Protein AF-D1BW81-F1 (afdb_monomer)

InterPro domains:
  IPR046193 Protein of unknown function DUF6221 [PF19730] (3-111)

Radius of gyration: 17.84 Å; Cα contacts (8 Å, |Δi|>4): 88; chains: 1; bounding box: 39×31×52 Å

Structure (mmCIF, N/CA/C/O backbone):
data_AF-D1BW81-F1
#
_entry.id   AF-D1BW81-F1
#
loop_
_atom_site.group_PDB
_atom_site.id
_atom_site.type_symbol
_atom_site.label_atom_id
_atom_site.label_alt_id
_atom_site.label_comp_id
_atom_site.label_asym_id
_atom_site.label_entity_id
_atom_site.label_seq_id
_atom_site.pdbx_PDB_ins_code
_atom_site.Cartn_x
_atom_site.Cartn_y
_atom_site.Cartn_z
_atom_site.occupancy
_atom_site.B_iso_or_equiv
_atom_site.auth_seq_id
_atom_site.auth_comp_id
_atom_site.auth_asym_id
_atom_site.auth_atom_id
_atom_site.pdbx_PDB_model_num
ATOM 1 N N . MET A 1 1 ? -8.255 -13.294 2.960 1.00 85.81 1 MET A N 1
ATOM 2 C CA . MET A 1 1 ? -7.083 -12.459 2.625 1.00 85.81 1 MET A CA 1
ATOM 3 C C . MET A 1 1 ? -7.284 -11.109 3.286 1.00 85.81 1 MET A C 1
ATOM 5 O O . MET A 1 1 ? -8.409 -10.622 3.257 1.00 85.81 1 MET A O 1
ATOM 9 N N . THR A 1 2 ? -6.266 -10.547 3.932 1.00 95.00 2 THR A N 1
ATOM 10 C CA . THR A 1 2 ? -6.351 -9.199 4.521 1.00 95.00 2 THR A CA 1
ATOM 11 C C . THR A 1 2 ? -6.026 -8.125 3.475 1.00 95.00 2 THR A C 1
ATOM 13 O O . THR A 1 2 ? -5.421 -8.426 2.445 1.00 95.00 2 THR A O 1
ATOM 16 N N . VAL A 1 3 ? -6.387 -6.861 3.736 1.00 96.06 3 VAL A N 1
ATOM 17 C CA . VAL A 1 3 ? -5.990 -5.738 2.862 1.00 96.06 3 VAL A CA 1
ATOM 18 C C . VAL A 1 3 ? -4.462 -5.598 2.785 1.00 96.06 3 VAL A C 1
ATOM 20 O O . VAL A 1 3 ? -3.931 -5.251 1.736 1.00 96.06 3 VAL A O 1
ATOM 23 N N . THR A 1 4 ? -3.736 -5.935 3.859 1.00 96.81 4 THR A N 1
ATOM 24 C CA . THR A 1 4 ? -2.267 -5.933 3.873 1.00 96.81 4 THR A CA 1
ATOM 25 C C . THR A 1 4 ? -1.696 -7.026 2.970 1.00 96.81 4 THR A C 1
ATOM 27 O O . THR A 1 4 ? -0.829 -6.725 2.156 1.00 96.81 4 THR A O 1
ATOM 30 N N . ASP A 1 5 ? -2.231 -8.254 3.018 1.00 96.69 5 ASP A N 1
ATOM 31 C CA . ASP A 1 5 ? -1.796 -9.346 2.127 1.00 96.69 5 ASP A CA 1
ATOM 32 C C . ASP A 1 5 ? -2.036 -8.994 0.654 1.00 96.69 5 ASP A C 1
ATOM 34 O O . ASP A 1 5 ? -1.169 -9.190 -0.199 1.00 96.69 5 ASP A O 1
ATOM 38 N N . PHE A 1 6 ? -3.215 -8.435 0.360 1.00 97.31 6 PHE A N 1
ATOM 39 C CA . PHE A 1 6 ? -3.570 -7.979 -0.979 1.00 97.31 6 PHE A CA 1
ATOM 40 C C . PHE A 1 6 ? -2.591 -6.918 -1.488 1.00 97.31 6 PHE A C 1
ATOM 42 O O . PHE A 1 6 ? -2.091 -7.020 -2.609 1.00 97.31 6 PHE A O 1
ATOM 49 N N . MET A 1 7 ? -2.287 -5.917 -0.658 1.00 98.00 7 MET A N 1
ATOM 50 C CA . MET A 1 7 ? -1.366 -4.849 -1.028 1.00 98.00 7 MET A CA 1
ATOM 51 C C . MET A 1 7 ? 0.060 -5.355 -1.233 1.00 98.00 7 MET A C 1
ATOM 53 O O . MET A 1 7 ? 0.695 -4.944 -2.199 1.00 98.00 7 MET A O 1
ATOM 57 N N . LEU A 1 8 ? 0.554 -6.275 -0.399 1.00 98.06 8 LEU A N 1
ATOM 58 C CA . LEU A 1 8 ? 1.878 -6.877 -0.593 1.00 98.06 8 LEU A CA 1
ATOM 59 C C . LEU A 1 8 ? 1.973 -7.620 -1.932 1.00 98.06 8 LEU A C 1
ATOM 61 O O . LEU A 1 8 ? 2.964 -7.466 -2.645 1.00 98.06 8 LEU A O 1
ATOM 65 N N . ALA A 1 9 ? 0.928 -8.358 -2.318 1.00 96.94 9 ALA A N 1
ATOM 66 C CA . ALA A 1 9 ? 0.883 -9.028 -3.617 1.00 96.94 9 ALA A CA 1
ATOM 67 C C . ALA A 1 9 ? 0.916 -8.029 -4.789 1.00 96.94 9 ALA A C 1
ATOM 69 O O . ALA A 1 9 ? 1.676 -8.215 -5.740 1.00 96.94 9 ALA A O 1
ATOM 70 N N . ARG A 1 10 ? 0.143 -6.938 -4.710 1.00 96.69 10 ARG A N 1
ATOM 71 C CA . ARG A 1 10 ? 0.125 -5.888 -5.744 1.00 96.69 10 ARG A CA 1
ATOM 72 C C . ARG A 1 10 ? 1.444 -5.129 -5.846 1.00 96.69 10 ARG A C 1
ATOM 74 O O . ARG A 1 10 ? 1.913 -4.865 -6.948 1.00 96.69 10 ARG A O 1
ATOM 81 N N . ILE A 1 11 ? 2.077 -4.841 -4.712 1.00 96.06 11 ILE A N 1
ATOM 82 C CA . ILE A 1 11 ? 3.402 -4.215 -4.681 1.00 96.06 11 ILE A CA 1
ATOM 83 C C . ILE A 1 11 ? 4.440 -5.124 -5.354 1.00 96.06 11 ILE A C 1
ATOM 85 O O . ILE A 1 11 ? 5.241 -4.644 -6.152 1.00 96.06 11 ILE A O 1
ATOM 89 N N . ALA A 1 12 ? 4.403 -6.436 -5.103 1.00 96.06 12 ALA A N 1
ATOM 90 C CA . ALA A 1 12 ? 5.318 -7.381 -5.744 1.00 96.06 12 ALA A CA 1
ATOM 91 C C . ALA A 1 12 ? 5.132 -7.443 -7.276 1.00 96.06 12 ALA A C 1
ATOM 93 O O . ALA A 1 12 ? 6.109 -7.558 -8.023 1.00 96.06 12 ALA A O 1
ATOM 94 N N . GLU A 1 13 ? 3.894 -7.333 -7.764 1.00 90.75 13 GLU A N 1
A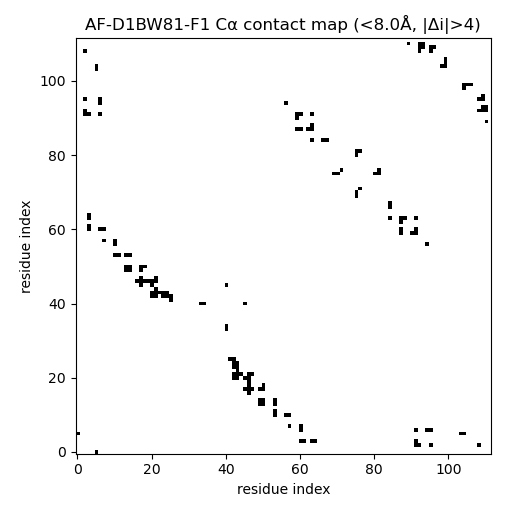TOM 95 C CA . GLU A 1 13 ? 3.603 -7.237 -9.200 1.00 90.75 13 GLU A CA 1
ATOM 96 C C . GLU A 1 13 ? 4.154 -5.945 -9.818 1.00 90.75 13 GLU A C 1
ATOM 98 O O . GLU A 1 13 ? 4.826 -6.002 -10.856 1.00 90.75 13 GLU A O 1
ATOM 103 N N . ASP A 1 14 ? 3.934 -4.803 -9.163 1.00 88.44 14 ASP A N 1
ATOM 104 C CA . ASP A 1 14 ? 4.445 -3.498 -9.595 1.00 88.44 14 ASP A CA 1
ATOM 105 C C . ASP A 1 14 ? 5.983 -3.476 -9.608 1.00 88.44 14 ASP A C 1
ATOM 107 O O . ASP A 1 14 ? 6.600 -2.985 -10.558 1.00 88.44 14 ASP A O 1
ATOM 111 N N . GLU A 1 15 ? 6.633 -4.096 -8.620 1.00 93.44 15 GLU A N 1
ATOM 112 C CA . GLU A 1 15 ? 8.084 -4.289 -8.610 1.00 93.44 15 GLU A CA 1
ATOM 113 C C . GLU A 1 15 ? 8.570 -5.137 -9.781 1.00 93.44 15 GLU A C 1
ATOM 115 O O . GLU A 1 15 ? 9.594 -4.824 -10.393 1.00 93.44 15 GLU A O 1
ATOM 120 N N . ALA A 1 16 ? 7.858 -6.213 -10.118 1.00 87.38 16 ALA A N 1
ATOM 121 C CA . ALA A 1 16 ? 8.212 -7.044 -11.259 1.00 87.38 16 ALA A CA 1
ATOM 122 C C . ALA A 1 16 ? 8.105 -6.247 -12.572 1.00 87.38 16 ALA A C 1
ATOM 124 O O . ALA A 1 16 ? 8.978 -6.371 -13.436 1.00 87.38 16 ALA A O 1
ATOM 125 N N . VAL A 1 17 ? 7.086 -5.388 -12.716 1.00 82.75 17 VAL A N 1
ATOM 126 C CA . VAL A 1 17 ? 6.967 -4.438 -13.839 1.00 82.75 17 VAL A CA 1
ATOM 127 C C . VAL A 1 17 ? 8.144 -3.458 -13.848 1.00 82.75 17 VAL A C 1
ATOM 129 O O . VAL A 1 17 ? 8.783 -3.278 -14.887 1.00 82.75 17 VAL A O 1
ATOM 132 N N . ALA A 1 18 ? 8.479 -2.873 -12.698 1.00 84.44 18 ALA A N 1
ATOM 133 C CA . ALA A 1 18 ? 9.570 -1.916 -12.554 1.00 84.44 18 ALA A CA 1
ATOM 134 C C . ALA A 1 18 ? 10.935 -2.519 -12.921 1.00 84.44 18 ALA A C 1
ATOM 136 O O . ALA A 1 18 ? 11.703 -1.922 -13.679 1.00 84.44 18 ALA A O 1
ATOM 137 N N . ARG A 1 19 ? 11.225 -3.735 -12.439 1.00 87.06 19 ARG A N 1
ATOM 138 C CA . ARG A 1 19 ? 12.457 -4.475 -12.755 1.00 87.06 19 ARG A CA 1
ATOM 139 C C . ARG A 1 19 ? 12.547 -4.798 -14.242 1.00 87.06 19 ARG A C 1
ATOM 141 O O . ARG A 1 19 ? 13.615 -4.632 -14.823 1.00 87.06 19 ARG A O 1
ATOM 148 N N . ARG A 1 20 ? 11.436 -5.192 -14.880 1.00 83.06 20 ARG A N 1
ATOM 149 C CA . ARG A 1 20 ? 11.394 -5.377 -16.341 1.00 83.06 20 ARG A CA 1
ATOM 150 C C . ARG A 1 20 ? 11.731 -4.082 -17.081 1.00 83.06 20 ARG A C 1
ATOM 152 O O . ARG A 1 20 ? 12.555 -4.130 -17.983 1.00 83.06 20 ARG A O 1
ATOM 159 N N . ALA A 1 21 ? 11.168 -2.946 -16.664 1.00 77.94 21 ALA A N 1
ATOM 160 C CA . ALA A 1 21 ? 11.429 -1.642 -17.284 1.00 77.94 21 ALA A CA 1
ATOM 161 C C . ALA A 1 21 ? 12.885 -1.160 -17.126 1.00 77.94 21 ALA A C 1
ATOM 163 O O . ALA A 1 21 ? 13.416 -0.494 -18.015 1.00 77.94 21 ALA A O 1
ATOM 164 N N . ILE A 1 22 ? 13.541 -1.499 -16.009 1.00 82.06 22 ILE A N 1
ATOM 165 C CA . ILE A 1 22 ? 14.976 -1.246 -15.799 1.00 82.06 22 ILE A CA 1
ATOM 166 C C . ILE A 1 22 ? 15.818 -2.137 -16.715 1.00 82.06 22 ILE A C 1
ATOM 168 O O . ILE A 1 22 ? 16.739 -1.651 -17.366 1.00 82.06 22 ILE A O 1
ATOM 172 N N . ASN A 1 23 ? 15.492 -3.430 -16.772 1.00 81.38 23 ASN A N 1
ATOM 173 C CA . ASN A 1 23 ? 16.265 -4.424 -17.515 1.00 81.38 23 ASN A CA 1
ATOM 174 C C . ASN A 1 23 ? 16.079 -4.318 -19.035 1.00 81.38 23 ASN A C 1
ATOM 176 O O . ASN A 1 23 ? 16.948 -4.752 -19.782 1.00 81.38 23 ASN A O 1
ATOM 180 N N . SER A 1 24 ? 14.980 -3.725 -19.507 1.00 72.12 24 SER A N 1
ATOM 181 C CA . SER A 1 24 ? 14.737 -3.443 -20.927 1.00 72.12 24 SER A CA 1
ATOM 182 C C . SER A 1 24 ? 15.475 -2.198 -21.443 1.00 72.12 24 SER A C 1
ATOM 184 O O . SER A 1 24 ? 15.095 -1.672 -22.485 1.00 72.12 24 SER A O 1
ATOM 186 N N . GLY A 1 25 ? 16.443 -1.666 -20.687 1.00 59.97 25 GLY A N 1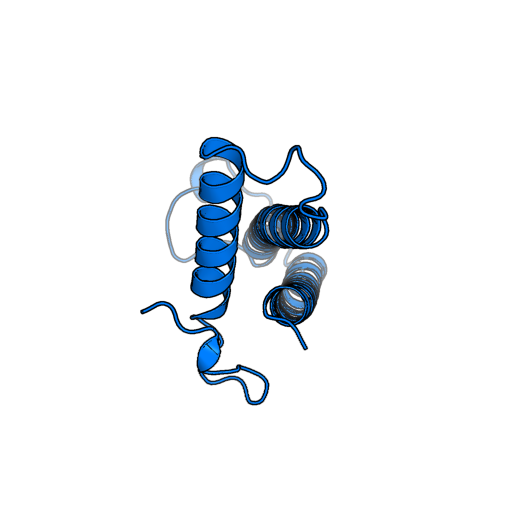
ATOM 187 C CA . GLY A 1 25 ? 17.071 -0.362 -20.893 1.00 59.97 25 GLY A CA 1
ATOM 188 C C . GLY A 1 25 ? 17.417 -0.037 -22.349 1.00 59.97 25 GLY A C 1
ATOM 189 O O . GLY A 1 25 ? 18.255 -0.688 -22.962 1.00 59.97 25 GLY A O 1
ATOM 190 N N . ALA A 1 26 ? 16.821 1.033 -22.874 1.00 48.69 26 ALA A N 1
ATOM 191 C CA . ALA A 1 26 ? 17.497 1.830 -23.885 1.00 48.69 26 ALA A CA 1
ATOM 192 C C . ALA A 1 26 ? 18.557 2.665 -23.148 1.00 48.69 26 ALA A C 1
ATOM 194 O O . ALA A 1 26 ? 18.208 3.514 -22.323 1.00 48.69 26 ALA A O 1
ATOM 195 N N . ASP A 1 27 ? 19.831 2.356 -23.397 1.00 49.84 27 ASP A N 1
ATOM 196 C CA . ASP A 1 27 ? 21.006 3.124 -22.975 1.00 49.84 27 ASP A CA 1
ATOM 197 C C . ASP A 1 27 ? 20.823 4.606 -23.285 1.00 49.84 27 ASP A C 1
ATOM 199 O O . ASP A 1 27 ? 20.826 4.954 -24.459 1.00 49.84 27 ASP A O 1
ATOM 203 N N . LEU A 1 28 ? 20.746 5.489 -22.285 1.00 51.06 28 LEU A N 1
ATOM 204 C CA . LEU A 1 28 ? 21.084 6.900 -22.484 1.00 51.06 28 LEU A CA 1
ATOM 205 C C . LEU A 1 28 ? 21.601 7.536 -21.187 1.00 51.06 28 LEU A C 1
ATOM 207 O O . LEU A 1 28 ? 20.967 7.490 -20.130 1.00 51.06 28 LEU A O 1
ATOM 211 N N . VAL A 1 29 ? 22.772 8.161 -21.315 1.00 47.84 29 VAL A N 1
ATOM 212 C CA . VAL A 1 29 ? 23.349 9.128 -20.377 1.00 47.84 29 VAL A CA 1
ATOM 213 C C . VAL A 1 29 ? 22.327 10.245 -20.155 1.00 47.84 29 VAL A C 1
ATOM 215 O O . VAL A 1 29 ? 21.869 10.845 -21.123 1.00 47.84 29 VAL A O 1
ATOM 218 N N . MET A 1 30 ? 21.961 10.523 -18.902 1.00 48.88 30 MET A N 1
ATOM 219 C CA . MET A 1 30 ? 20.971 11.552 -18.572 1.00 48.88 30 MET A CA 1
ATOM 220 C C . MET A 1 30 ? 21.581 12.659 -17.711 1.00 48.88 30 MET A C 1
ATOM 222 O O . MET A 1 30 ? 22.403 12.388 -16.832 1.00 48.88 30 MET A O 1
ATOM 226 N N . THR A 1 31 ? 21.186 13.905 -17.978 1.00 51.03 31 THR A N 1
ATOM 227 C CA . THR A 1 31 ? 21.688 15.092 -17.277 1.00 51.03 31 THR A CA 1
ATOM 228 C C . THR A 1 31 ? 20.774 15.475 -16.106 1.00 51.03 31 THR A C 1
ATOM 230 O O . THR A 1 31 ? 19.610 15.070 -16.077 1.00 51.03 31 THR A O 1
ATOM 233 N N . PRO A 1 32 ? 21.253 16.266 -15.124 1.00 45.16 32 PRO A N 1
ATOM 234 C CA . PRO A 1 32 ? 20.478 16.600 -13.922 1.00 45.16 32 PRO A CA 1
ATOM 235 C C . PRO A 1 32 ? 19.114 17.273 -14.173 1.00 45.16 32 PRO A C 1
ATOM 237 O O . PRO A 1 32 ? 18.248 17.233 -13.301 1.00 45.16 32 PRO A O 1
ATOM 240 N N . THR A 1 33 ? 18.894 17.864 -15.350 1.00 47.34 33 THR A N 1
ATOM 241 C CA . THR A 1 33 ? 17.679 18.626 -15.692 1.00 47.34 33 THR A CA 1
ATOM 242 C C . THR A 1 33 ? 16.497 17.744 -16.127 1.00 47.34 33 THR A C 1
ATOM 244 O O . THR A 1 33 ? 15.347 18.174 -16.049 1.00 47.34 33 THR A O 1
ATOM 247 N N . ASP A 1 34 ? 16.741 16.490 -16.510 1.00 51.25 34 ASP A N 1
ATOM 248 C CA . ASP A 1 34 ? 15.717 15.563 -17.026 1.00 51.25 34 ASP A CA 1
ATOM 249 C C . ASP A 1 34 ? 14.895 14.868 -15.913 1.00 51.25 34 ASP A C 1
ATOM 251 O O . ASP A 1 34 ? 13.903 14.180 -16.166 1.00 51.25 34 ASP A O 1
ATOM 255 N N . LEU A 1 35 ? 15.293 15.040 -14.648 1.00 51.16 35 LEU A N 1
ATOM 256 C CA . LEU A 1 35 ? 14.769 14.279 -13.508 1.00 51.16 35 LEU A CA 1
ATOM 257 C C . LEU A 1 35 ? 13.438 14.804 -12.939 1.00 51.16 35 LEU A C 1
ATOM 259 O O . LEU A 1 35 ? 12.780 14.072 -12.196 1.00 51.16 35 LEU A O 1
ATOM 263 N N . TRP A 1 36 ? 13.011 16.028 -13.278 1.00 50.81 36 TRP A N 1
ATOM 264 C CA . TRP A 1 36 ? 11.915 16.699 -12.556 1.00 50.81 36 TRP A CA 1
ATOM 265 C C . TRP A 1 36 ? 10.629 16.974 -13.365 1.00 50.81 36 TRP A C 1
ATOM 267 O O . TRP A 1 36 ? 9.568 17.097 -12.760 1.00 50.81 36 TRP A O 1
ATOM 277 N N . ASN A 1 37 ? 10.652 17.021 -14.707 1.00 42.72 37 ASN A N 1
ATOM 278 C CA . ASN A 1 37 ? 9.550 17.623 -15.484 1.00 42.72 37 ASN A CA 1
ATOM 279 C C . ASN A 1 37 ? 9.069 16.782 -16.692 1.00 42.72 37 ASN A C 1
ATOM 281 O O . ASN A 1 37 ? 9.692 16.799 -17.746 1.00 42.72 37 ASN A O 1
ATOM 285 N N . GLY A 1 38 ? 7.889 16.156 -16.603 1.00 40.03 38 GLY A N 1
ATOM 286 C CA . GLY A 1 38 ? 7.040 15.910 -17.787 1.00 40.03 38 GLY A CA 1
ATOM 287 C C . GLY A 1 38 ? 7.428 14.775 -18.762 1.00 40.03 38 GLY A C 1
ATOM 288 O O . GLY A 1 38 ? 8.339 13.992 -18.497 1.00 40.03 38 GLY A O 1
ATOM 289 N N . PRO A 1 39 ? 6.653 14.596 -19.857 1.00 41.66 39 PRO A N 1
ATOM 290 C CA . PRO A 1 39 ? 6.579 13.363 -20.644 1.00 41.66 39 PRO A CA 1
ATOM 291 C C . PRO A 1 39 ? 7.854 13.123 -21.463 1.00 41.66 39 PRO A C 1
ATOM 293 O O . PRO A 1 39 ? 7.980 13.549 -22.603 1.00 41.66 39 PRO A O 1
ATOM 296 N N . GLY A 1 40 ? 8.793 12.411 -20.848 1.00 49.25 40 G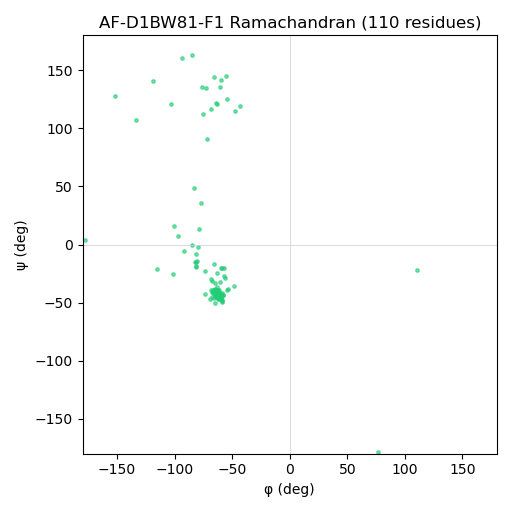LY A N 1
ATOM 297 C CA . GLY A 1 40 ? 10.055 11.996 -21.466 1.00 49.25 40 GLY A CA 1
ATOM 298 C C . GLY A 1 40 ? 10.943 11.133 -20.564 1.00 49.25 40 GLY A C 1
ATOM 299 O O . GLY A 1 40 ? 12.047 10.779 -20.957 1.00 49.25 40 GLY A O 1
ATOM 300 N N . GLN A 1 41 ? 10.487 10.764 -19.359 1.00 52.72 41 GLN A N 1
ATOM 301 C CA . GLN A 1 41 ? 11.283 9.921 -18.463 1.00 52.7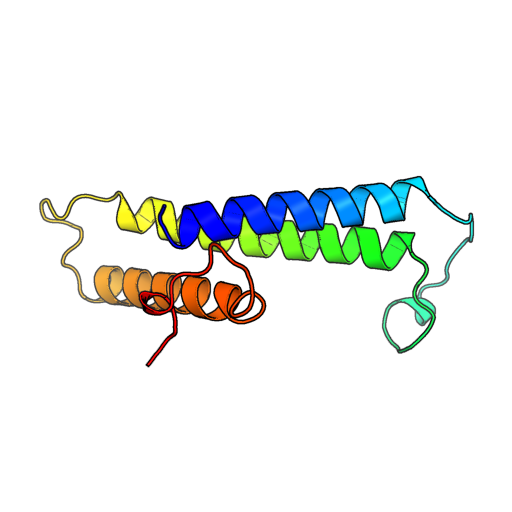2 41 GLN A CA 1
ATOM 302 C C . GLN A 1 41 ? 11.537 8.545 -19.093 1.00 52.72 41 GLN A C 1
ATOM 304 O O . GLN A 1 41 ? 10.590 7.803 -19.383 1.00 52.72 41 GLN A O 1
ATOM 309 N N . LEU A 1 42 ? 12.819 8.206 -19.263 1.00 57.25 42 LEU A N 1
ATOM 310 C CA . LEU A 1 42 ? 13.249 6.905 -19.767 1.00 57.25 42 LEU A CA 1
ATOM 311 C C . LEU A 1 42 ? 12.666 5.771 -18.901 1.00 57.25 42 LEU A C 1
ATOM 313 O O . LEU A 1 42 ? 12.576 5.928 -17.675 1.00 57.25 42 LEU A O 1
ATOM 317 N N . PRO A 1 43 ? 12.321 4.613 -19.497 1.00 64.19 43 PRO A N 1
ATOM 318 C CA . PRO A 1 43 ? 11.772 3.459 -18.780 1.00 64.19 43 PRO A CA 1
ATOM 319 C C . PRO A 1 43 ? 12.567 3.069 -17.527 1.00 64.19 43 PRO A C 1
ATOM 321 O O . PRO A 1 43 ? 11.975 2.731 -16.506 1.00 64.19 43 PRO A O 1
ATOM 324 N N . VAL A 1 44 ? 13.896 3.213 -17.564 1.00 61.31 44 VAL A N 1
ATOM 325 C CA . VAL A 1 44 ? 14.787 2.923 -16.432 1.00 61.31 44 VAL A CA 1
ATOM 326 C C . VAL A 1 44 ? 14.591 3.873 -15.244 1.00 61.31 44 VAL A C 1
ATOM 328 O O . VAL A 1 44 ? 14.604 3.427 -14.099 1.00 61.31 44 VAL A O 1
ATOM 331 N N . ILE A 1 45 ? 14.364 5.169 -15.482 1.00 66.44 45 ILE A N 1
ATOM 332 C CA . ILE A 1 45 ? 14.141 6.149 -14.407 1.00 66.44 45 ILE A CA 1
ATOM 333 C C . ILE A 1 45 ? 12.757 5.967 -13.806 1.00 66.44 45 ILE A C 1
ATOM 335 O O . ILE A 1 45 ? 12.627 5.943 -12.581 1.00 66.44 45 ILE A O 1
ATOM 339 N N . LYS A 1 46 ? 11.745 5.746 -14.654 1.00 71.06 46 LYS A N 1
ATOM 340 C CA . LYS A 1 46 ? 10.403 5.367 -14.194 1.00 71.06 46 LYS A CA 1
ATOM 341 C C . LYS A 1 46 ? 10.450 4.084 -13.370 1.00 71.06 46 LYS A C 1
ATOM 343 O O . LYS A 1 46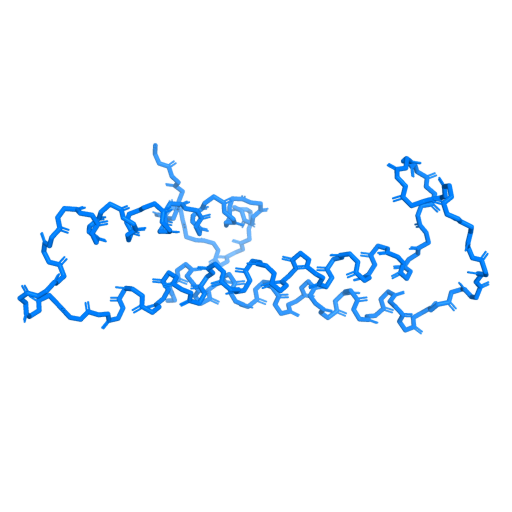 ? 9.852 4.038 -12.306 1.00 71.06 46 LYS A O 1
ATOM 348 N N . GLY A 1 47 ? 11.211 3.082 -13.810 1.00 78.31 47 GLY A N 1
ATOM 349 C CA . GLY A 1 47 ? 11.393 1.824 -13.091 1.00 78.31 47 GLY A CA 1
ATOM 350 C C . GLY A 1 47 ? 12.091 1.999 -11.740 1.00 78.31 47 GLY A C 1
ATOM 351 O O . GLY A 1 47 ? 11.612 1.476 -10.741 1.00 78.31 47 GLY A O 1
ATOM 352 N N . ARG A 1 48 ? 13.179 2.778 -11.658 1.00 82.19 48 ARG A N 1
ATOM 353 C CA . ARG A 1 48 ? 13.862 3.046 -10.374 1.00 82.19 48 ARG A CA 1
ATOM 354 C C . ARG A 1 48 ? 12.980 3.818 -9.399 1.00 82.19 48 ARG A C 1
ATOM 356 O O . ARG A 1 48 ? 12.923 3.463 -8.225 1.00 82.19 48 ARG A O 1
ATOM 363 N N . ARG A 1 49 ? 12.275 4.845 -9.881 1.00 84.69 49 ARG A N 1
ATOM 364 C CA . ARG A 1 49 ? 11.305 5.583 -9.068 1.00 84.69 49 ARG A CA 1
ATOM 365 C C . ARG A 1 49 ? 10.168 4.673 -8.604 1.00 84.69 49 ARG A C 1
ATOM 367 O O . ARG A 1 49 ? 9.850 4.685 -7.424 1.00 84.69 49 ARG A O 1
ATOM 374 N N . LEU A 1 50 ? 9.617 3.847 -9.494 1.00 84.75 50 LEU A N 1
ATOM 375 C CA . LEU A 1 50 ? 8.561 2.894 -9.155 1.00 84.75 50 LEU A CA 1
ATOM 376 C C . LEU A 1 50 ? 9.034 1.869 -8.114 1.00 84.75 50 LEU A C 1
ATOM 378 O O . LEU A 1 50 ? 8.285 1.576 -7.191 1.00 84.75 50 LEU A O 1
ATOM 382 N N . LEU A 1 51 ? 10.279 1.384 -8.191 1.00 90.75 51 LEU A N 1
ATOM 383 C CA . LEU A 1 51 ? 10.863 0.542 -7.139 1.00 90.75 51 LEU A CA 1
ATOM 384 C C . LEU A 1 51 ? 10.932 1.261 -5.786 1.00 90.75 51 LEU A C 1
ATOM 386 O O . LEU A 1 51 ? 10.574 0.667 -4.773 1.00 90.75 51 LEU A O 1
ATOM 390 N N . ALA A 1 52 ? 11.354 2.527 -5.758 1.00 91.00 52 ALA A N 1
ATOM 391 C CA . ALA A 1 52 ? 11.386 3.315 -4.524 1.00 91.00 52 ALA A CA 1
ATOM 392 C C . ALA A 1 52 ? 9.975 3.570 -3.958 1.00 91.00 52 ALA A C 1
ATOM 394 O O . ALA A 1 52 ? 9.768 3.508 -2.749 1.00 91.00 52 ALA A O 1
ATOM 395 N N . GLU A 1 53 ? 8.985 3.806 -4.823 1.00 90.69 53 GLU A N 1
ATOM 396 C CA . GLU A 1 53 ? 7.581 3.934 -4.421 1.00 90.69 53 GLU A CA 1
ATOM 397 C C . GLU A 1 53 ? 7.016 2.605 -3.889 1.00 90.69 53 GLU A C 1
ATOM 399 O O .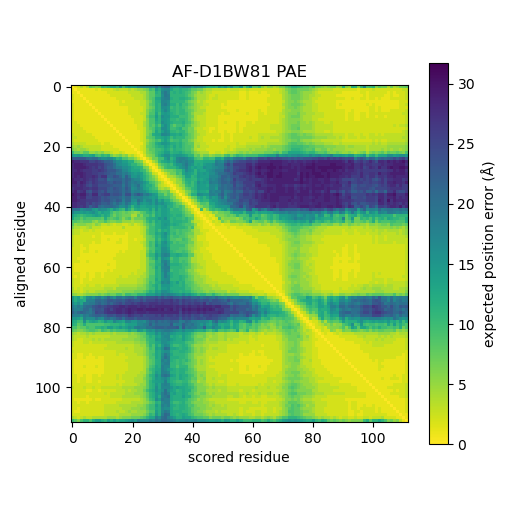 GLU A 1 53 ? 6.291 2.604 -2.895 1.00 90.69 53 GLU A O 1
ATOM 404 N N . CYS A 1 54 ? 7.366 1.473 -4.508 1.00 95.94 54 CYS A N 1
ATOM 405 C CA . CYS A 1 54 ? 7.000 0.136 -4.030 1.00 95.94 54 CYS A CA 1
ATOM 406 C C . CYS A 1 54 ? 7.597 -0.150 -2.650 1.00 95.94 54 CYS A C 1
ATOM 408 O O . CYS A 1 54 ? 6.885 -0.620 -1.766 1.00 95.94 54 CYS A O 1
ATOM 410 N N . GLU A 1 55 ? 8.868 0.199 -2.445 1.00 97.88 55 GLU A N 1
ATOM 411 C CA . GLU A 1 55 ? 9.542 0.076 -1.153 1.00 97.88 55 GLU A CA 1
ATOM 412 C C . GLU A 1 55 ? 8.838 0.890 -0.063 1.00 97.88 55 GLU A C 1
ATOM 414 O O . GLU A 1 55 ? 8.496 0.352 0.987 1.00 97.88 55 GLU A O 1
ATOM 419 N N . ALA A 1 56 ? 8.534 2.161 -0.334 1.00 97.25 56 ALA A N 1
ATOM 420 C CA . ALA A 1 56 ? 7.821 3.009 0.617 1.00 97.25 56 ALA A CA 1
ATOM 421 C C . ALA A 1 56 ? 6.434 2.441 0.972 1.00 97.25 56 ALA A C 1
ATOM 423 O O . ALA A 1 56 ? 6.057 2.393 2.143 1.00 97.25 56 ALA A O 1
ATOM 424 N N . LYS A 1 57 ? 5.676 1.963 -0.026 1.00 97.44 57 LYS A N 1
ATOM 425 C CA . LYS A 1 57 ? 4.369 1.325 0.205 1.00 97.44 57 LYS A CA 1
ATOM 426 C C . LYS A 1 57 ? 4.504 0.043 1.028 1.00 97.44 57 LYS A C 1
ATOM 428 O O . LYS A 1 57 ? 3.685 -0.182 1.914 1.00 97.44 57 LYS A O 1
ATOM 433 N N . ARG A 1 58 ? 5.526 -0.776 0.765 1.00 98.31 58 ARG A N 1
ATOM 434 C CA . ARG A 1 58 ? 5.774 -2.025 1.495 1.00 98.31 58 ARG A CA 1
ATOM 435 C C . ARG A 1 58 ? 6.070 -1.759 2.964 1.00 98.31 58 ARG A C 1
ATOM 437 O O . ARG A 1 58 ? 5.410 -2.358 3.802 1.00 98.31 58 ARG A O 1
ATOM 444 N N . GLN A 1 59 ? 6.917 -0.778 3.273 1.00 98.00 59 GLN A N 1
ATOM 445 C CA . GLN A 1 59 ? 7.180 -0.371 4.659 1.00 98.00 59 GLN A CA 1
ATOM 446 C C . GLN A 1 59 ? 5.906 0.086 5.392 1.00 98.00 59 GLN A C 1
ATOM 448 O O . GLN A 1 59 ? 5.683 -0.297 6.537 1.00 98.00 59 GLN A O 1
ATOM 453 N N . ILE A 1 60 ? 5.030 0.856 4.731 1.00 97.00 60 ILE A N 1
ATOM 454 C CA . ILE A 1 60 ? 3.738 1.273 5.311 1.00 97.00 60 ILE A CA 1
ATOM 455 C C . ILE A 1 60 ? 2.842 0.059 5.597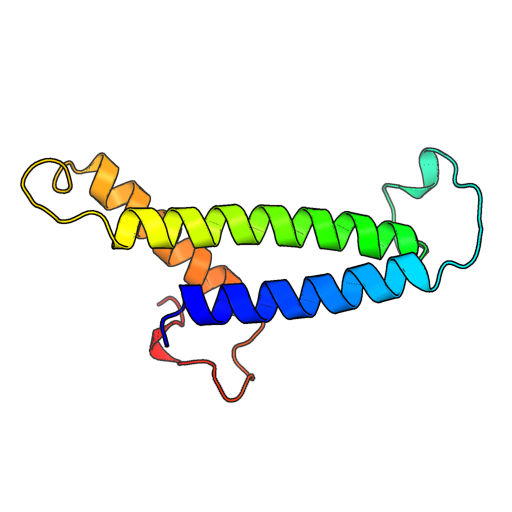 1.00 97.00 60 ILE A C 1
ATOM 457 O O . ILE A 1 60 ? 2.249 -0.037 6.673 1.00 97.00 60 ILE A O 1
ATOM 461 N N . VAL A 1 61 ? 2.721 -0.859 4.634 1.00 97.56 61 VAL A N 1
ATOM 462 C CA . VAL A 1 61 ? 1.854 -2.043 4.737 1.00 97.56 61 VAL A CA 1
ATOM 463 C C . VAL A 1 61 ? 2.368 -3.021 5.795 1.00 97.56 61 VAL A C 1
ATOM 465 O O . VAL A 1 61 ? 1.573 -3.546 6.574 1.00 97.56 61 VAL A O 1
ATOM 468 N N . GLU A 1 62 ? 3.681 -3.231 5.863 1.00 96.25 62 GLU A N 1
ATOM 469 C CA . GLU A 1 62 ? 4.327 -4.076 6.869 1.00 96.25 62 GLU A CA 1
ATOM 470 C C . GLU A 1 62 ? 4.182 -3.490 8.274 1.00 96.25 62 GLU A C 1
ATOM 472 O O . GLU A 1 62 ? 3.846 -4.227 9.200 1.00 96.25 62 GLU A O 1
ATOM 477 N N . GLU A 1 63 ? 4.337 -2.174 8.450 1.00 94.25 63 GLU A N 1
ATOM 478 C CA . GLU A 1 63 ? 4.120 -1.547 9.758 1.00 94.25 63 GLU A CA 1
ATOM 479 C C . GLU A 1 63 ? 2.649 -1.634 10.186 1.00 94.25 63 GLU A C 1
ATOM 481 O O . GLU A 1 63 ? 2.351 -1.925 11.347 1.00 94.25 63 GLU A O 1
ATOM 486 N N . ALA A 1 64 ? 1.707 -1.466 9.253 1.00 93.00 64 ALA A N 1
ATOM 487 C CA . ALA A 1 64 ? 0.290 -1.671 9.539 1.00 93.00 64 ALA A CA 1
ATOM 488 C C . ALA A 1 64 ? -0.002 -3.119 9.975 1.00 93.00 64 ALA A C 1
ATOM 490 O O . ALA A 1 64 ? -0.731 -3.332 10.947 1.00 93.00 64 ALA A O 1
ATOM 491 N N . ALA A 1 65 ? 0.594 -4.108 9.299 1.00 92.19 65 ALA A N 1
ATOM 492 C CA . ALA A 1 65 ? 0.475 -5.519 9.662 1.00 92.19 65 ALA A CA 1
ATOM 493 C C . ALA A 1 65 ? 1.107 -5.810 11.035 1.00 92.19 65 ALA A C 1
ATOM 495 O O . ALA A 1 65 ? 0.495 -6.484 11.865 1.00 92.19 65 ALA A O 1
ATOM 496 N N . ARG A 1 66 ? 2.288 -5.241 11.314 1.00 90.56 66 ARG A N 1
ATOM 497 C CA . ARG A 1 66 ? 2.978 -5.358 12.605 1.00 90.56 66 ARG A CA 1
ATOM 498 C C . ARG A 1 66 ? 2.115 -4.830 13.745 1.00 90.56 66 ARG A C 1
ATOM 500 O O . ARG A 1 66 ? 1.938 -5.522 14.743 1.00 90.56 66 ARG A O 1
ATOM 507 N N . LEU A 1 67 ? 1.542 -3.635 13.593 1.00 86.31 67 LEU A N 1
ATOM 508 C CA . LEU A 1 67 ? 0.667 -3.043 14.609 1.00 86.31 67 LEU A CA 1
ATOM 509 C C . LEU A 1 67 ? -0.655 -3.796 14.770 1.00 86.31 67 LEU A C 1
ATOM 511 O O . LEU A 1 67 ? -1.196 -3.827 15.873 1.00 86.31 67 LEU A O 1
ATOM 515 N N . ALA A 1 68 ? -1.184 -4.400 13.704 1.00 84.50 68 ALA A N 1
ATOM 516 C CA . ALA A 1 68 ? -2.373 -5.246 13.787 1.00 84.50 68 ALA A CA 1
ATOM 517 C C . ALA A 1 68 ? -2.110 -6.558 14.550 1.00 84.50 68 ALA A C 1
ATOM 519 O O . ALA A 1 68 ? -3.026 -7.080 15.182 1.00 84.50 68 ALA A O 1
ATOM 520 N N . ALA A 1 69 ? -0.875 -7.068 14.510 1.00 85.38 69 ALA A N 1
ATOM 521 C CA . ALA A 1 69 ? -0.462 -8.284 15.210 1.00 85.38 69 ALA A CA 1
ATOM 522 C C . ALA A 1 69 ? -0.127 -8.070 16.699 1.00 85.38 69 ALA A C 1
ATOM 524 O O . ALA A 1 69 ? -0.035 -9.042 17.448 1.00 85.38 69 ALA A O 1
ATOM 525 N N . LEU A 1 70 ? 0.061 -6.825 17.154 1.00 80.56 70 LEU A N 1
ATOM 526 C CA . LEU A 1 70 ? 0.276 -6.537 18.574 1.00 80.56 70 LEU A CA 1
ATOM 527 C C . LEU A 1 70 ? -1.009 -6.820 19.371 1.00 80.56 70 LEU A C 1
ATOM 529 O O . LEU A 1 70 ? -2.033 -6.162 19.181 1.00 80.56 70 LEU A O 1
ATOM 533 N N . HIS A 1 71 ? -0.947 -7.792 20.284 1.00 62.94 71 HIS A N 1
ATOM 534 C CA . HIS A 1 71 ? -2.053 -8.127 21.180 1.00 62.94 71 HIS A CA 1
ATOM 535 C C . HIS A 1 71 ? -2.354 -6.985 22.173 1.00 62.94 71 HIS A C 1
ATOM 537 O O . HIS A 1 71 ? -1.428 -6.336 22.671 1.00 62.94 71 HIS A O 1
ATOM 543 N N . PRO A 1 72 ? -3.633 -6.747 22.519 1.00 61.34 72 PRO A N 1
ATOM 544 C CA . PRO A 1 72 ? -4.051 -5.706 23.456 1.00 61.34 72 PRO A CA 1
ATOM 545 C C . PRO A 1 72 ? -3.817 -6.043 24.939 1.00 61.34 72 PRO A C 1
ATOM 547 O O . PRO A 1 72 ? 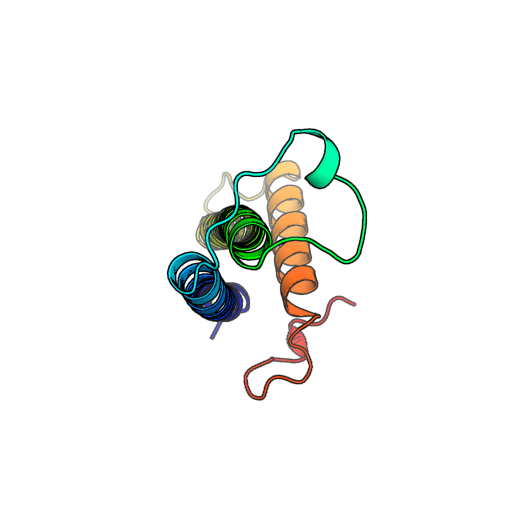-4.582 -5.604 25.796 1.00 61.34 72 PRO A O 1
ATOM 550 N N . ASP A 1 73 ? -2.734 -6.744 25.273 1.00 57.38 73 ASP A N 1
ATOM 551 C CA . ASP A 1 73 ? -2.439 -7.201 26.640 1.00 57.38 73 ASP A CA 1
ATOM 552 C C . ASP A 1 73 ? -1.758 -6.104 27.489 1.00 57.38 73 ASP A C 1
ATOM 554 O O . ASP A 1 73 ? -0.743 -6.314 28.148 1.00 57.38 73 ASP A O 1
ATOM 558 N N . GLY A 1 74 ? -2.335 -4.896 27.468 1.00 53.16 74 GLY A N 1
ATOM 559 C CA . GLY A 1 74 ? -2.085 -3.834 28.454 1.00 53.16 74 GLY A CA 1
ATOM 560 C C . GLY A 1 74 ? -1.307 -2.605 27.970 1.00 53.16 74 GLY A C 1
ATOM 561 O O . GLY A 1 74 ? -1.465 -1.538 28.554 1.00 53.16 74 GLY A O 1
ATOM 562 N N . LEU A 1 75 ? -0.527 -2.704 26.884 1.00 52.94 75 LEU A N 1
ATOM 563 C CA . LEU A 1 75 ? 0.193 -1.560 26.279 1.00 52.94 75 LEU A CA 1
ATOM 564 C C . LEU A 1 75 ? -0.502 -0.990 25.027 1.00 52.94 75 LEU A C 1
ATOM 566 O O . LEU A 1 75 ? -0.351 0.190 24.720 1.00 52.94 75 LEU A O 1
ATOM 570 N N . ALA A 1 76 ? -1.302 -1.794 24.316 1.00 55.94 76 ALA A N 1
ATOM 571 C CA . ALA A 1 76 ? -1.921 -1.392 23.045 1.00 55.94 76 ALA A CA 1
ATOM 572 C C . ALA A 1 76 ? -3.180 -0.509 23.194 1.00 55.94 76 ALA A C 1
ATOM 574 O O . ALA A 1 76 ? -3.766 -0.096 22.192 1.00 55.94 76 ALA A O 1
ATOM 575 N N . THR A 1 77 ? -3.623 -0.225 24.423 1.00 57.03 77 THR A N 1
ATOM 576 C CA . THR A 1 77 ? -4.825 0.581 24.704 1.00 57.03 77 THR A CA 1
ATOM 577 C C . THR A 1 77 ? -4.539 2.069 24.881 1.00 57.03 77 THR A C 1
ATOM 579 O O . THR A 1 77 ? -5.484 2.848 25.003 1.00 57.03 77 THR A O 1
ATOM 582 N N . ALA A 1 78 ? -3.270 2.487 24.890 1.00 65.12 78 ALA A N 1
ATOM 583 C CA . ALA A 1 78 ? -2.937 3.904 24.953 1.00 65.12 78 ALA A CA 1
ATOM 584 C C . ALA A 1 78 ? -3.518 4.644 23.718 1.00 65.12 78 ALA A C 1
ATOM 586 O O . ALA A 1 78 ? -3.442 4.119 22.594 1.00 65.12 78 ALA A O 1
ATOM 587 N N . PRO A 1 79 ? -4.146 5.825 23.888 1.00 67.06 79 PRO A N 1
ATOM 588 C CA . PRO A 1 79 ? -4.822 6.544 22.803 1.00 67.06 79 PRO A CA 1
ATOM 589 C C . PRO A 1 79 ? -3.941 6.791 21.572 1.00 67.06 79 PRO A C 1
ATOM 591 O O . PRO A 1 79 ? -4.409 6.645 20.443 1.00 67.06 79 PRO A O 1
ATOM 594 N N . GLU A 1 80 ? -2.662 7.097 21.778 1.00 65.50 80 GLU A N 1
ATOM 595 C CA . GLU A 1 80 ? -1.659 7.309 20.735 1.00 65.50 80 GLU A CA 1
ATOM 596 C C . GLU A 1 80 ? -1.400 6.047 19.894 1.00 65.50 80 GLU A C 1
ATOM 598 O O . GLU A 1 80 ? -1.381 6.124 18.664 1.00 65.50 80 GLU A O 1
ATOM 603 N N . PHE A 1 81 ? -1.314 4.870 20.524 1.00 71.38 81 PHE A N 1
ATOM 604 C CA . PHE A 1 81 ? -1.162 3.584 19.832 1.00 71.38 81 PHE A CA 1
ATOM 605 C C . PHE A 1 81 ? -2.425 3.222 19.046 1.00 71.38 81 PHE A C 1
ATOM 607 O O . PHE A 1 81 ? -2.354 2.757 17.905 1.00 71.38 81 PHE A O 1
ATOM 614 N N . THR A 1 82 ? -3.599 3.506 19.616 1.00 79.44 82 THR A N 1
ATOM 615 C CA . THR A 1 82 ? -4.880 3.312 18.925 1.00 79.44 82 THR A CA 1
ATOM 616 C C . THR A 1 82 ? -5.017 4.245 17.718 1.00 79.44 82 THR A C 1
ATOM 618 O O . THR A 1 82 ? -5.509 3.822 16.669 1.00 79.44 82 THR A O 1
ATOM 621 N N . GLY A 1 83 ? -4.575 5.499 17.846 1.00 84.19 83 GLY A N 1
ATOM 622 C CA . GLY A 1 83 ? -4.577 6.495 16.775 1.00 84.19 83 GLY A CA 1
ATOM 623 C C . GLY A 1 83 ? -3.645 6.119 15.625 1.00 84.19 83 GLY A C 1
ATOM 624 O O . GLY A 1 83 ? -4.091 6.063 14.480 1.00 84.19 83 GLY A O 1
ATOM 625 N N . ALA A 1 84 ? -2.388 5.778 15.928 1.00 85.38 84 ALA A N 1
ATOM 626 C CA . ALA A 1 84 ? -1.402 5.360 14.931 1.00 85.38 84 ALA A CA 1
ATOM 627 C C . ALA A 1 84 ? -1.861 4.116 14.153 1.00 85.38 84 ALA A C 1
ATOM 629 O O . ALA A 1 84 ? -1.819 4.101 12.922 1.00 85.38 84 ALA A O 1
ATOM 630 N N . ARG A 1 85 ? -2.397 3.107 14.855 1.00 87.12 85 ARG A N 1
ATOM 631 C CA . ARG A 1 85 ? -2.943 1.894 14.229 1.00 87.12 85 ARG A CA 1
ATOM 632 C C . ARG A 1 85 ? -4.093 2.211 13.2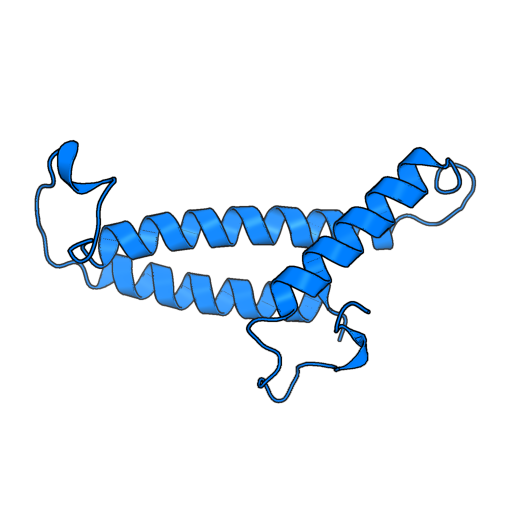70 1.00 87.12 85 ARG A C 1
ATOM 634 O O . ARG A 1 85 ? -4.117 1.693 12.157 1.00 87.12 85 ARG A O 1
ATOM 641 N N . LYS A 1 86 ? -5.039 3.067 13.677 1.00 89.06 86 LYS A N 1
ATOM 642 C CA . LYS A 1 86 ? -6.159 3.493 12.816 1.00 89.06 86 LYS A CA 1
ATOM 643 C C . LYS A 1 86 ? -5.673 4.276 11.595 1.00 89.06 86 LYS A C 1
ATOM 645 O O . LYS A 1 86 ? -6.155 4.024 10.496 1.00 89.06 86 LYS A O 1
ATOM 650 N N . ALA A 1 87 ? -4.720 5.191 11.778 1.00 91.69 87 ALA A N 1
ATOM 651 C CA . ALA A 1 87 ? -4.164 5.994 10.693 1.00 91.69 87 ALA A CA 1
ATOM 652 C C . ALA A 1 87 ? -3.451 5.124 9.647 1.00 91.69 87 ALA A C 1
ATOM 654 O O . ALA A 1 87 ? -3.702 5.273 8.453 1.00 91.69 87 ALA A O 1
ATOM 655 N N . LEU A 1 88 ? -2.625 4.169 10.084 1.00 93.25 88 LEU A N 1
ATOM 656 C CA . LEU A 1 88 ? -1.947 3.236 9.183 1.00 93.25 88 LEU A CA 1
ATOM 657 C C . LEU A 1 88 ? -2.927 2.294 8.482 1.00 93.25 88 LEU A C 1
ATOM 659 O O . LEU A 1 88 ? -2.824 2.101 7.273 1.00 93.25 88 LEU A O 1
ATOM 663 N N . GLN A 1 89 ? -3.928 1.772 9.197 1.00 93.19 89 GLN A N 1
ATOM 664 C CA . GLN A 1 89 ? -4.987 0.973 8.577 1.00 93.19 89 GLN A CA 1
ATOM 665 C C . GLN A 1 89 ? -5.716 1.764 7.479 1.00 93.19 89 GLN A C 1
ATOM 667 O O . GLN A 1 89 ? -5.932 1.242 6.387 1.00 93.19 89 GLN A O 1
ATOM 672 N N . HIS A 1 90 ? -6.042 3.032 7.737 1.00 95.75 90 HIS A N 1
ATOM 673 C CA . HIS A 1 90 ? -6.670 3.908 6.751 1.00 95.75 90 HIS A CA 1
ATOM 674 C C . HIS A 1 90 ? -5.751 4.198 5.553 1.00 95.75 90 HIS A C 1
ATOM 676 O O . HIS A 1 90 ? -6.197 4.153 4.409 1.00 95.75 90 HIS A O 1
ATOM 682 N N . ALA A 1 91 ? -4.454 4.421 5.786 1.00 96.75 91 ALA A N 1
ATOM 683 C CA . ALA A 1 91 ? -3.477 4.599 4.714 1.00 96.75 91 ALA A CA 1
ATOM 684 C C . ALA A 1 91 ? -3.404 3.366 3.795 1.00 96.75 91 ALA A C 1
ATOM 686 O O . ALA A 1 91 ? -3.426 3.512 2.575 1.00 96.75 91 ALA A O 1
ATOM 687 N N . VAL A 1 92 ? -3.395 2.152 4.357 1.00 97.75 92 VAL A N 1
ATOM 688 C CA . VAL A 1 92 ? -3.406 0.908 3.567 1.00 97.75 92 VAL A CA 1
ATOM 689 C C . VAL A 1 92 ? -4.697 0.770 2.749 1.00 97.75 92 VAL A C 1
ATOM 691 O O . VAL A 1 92 ? -4.641 0.380 1.585 1.00 97.75 92 VAL A O 1
ATOM 694 N N . GLN A 1 93 ? -5.852 1.148 3.303 1.00 97.50 93 GLN A N 1
ATOM 695 C CA . GLN A 1 93 ? -7.119 1.167 2.559 1.00 97.50 93 GLN A CA 1
ATOM 696 C C . GLN A 1 93 ? -7.094 2.157 1.382 1.00 97.50 93 GLN A C 1
ATOM 698 O O . GLN A 1 93 ? -7.548 1.825 0.288 1.00 97.50 93 GLN A O 1
ATOM 703 N N . LEU A 1 94 ? -6.522 3.351 1.573 1.00 97.88 94 LEU A N 1
ATOM 704 C CA . LEU A 1 94 ? -6.342 4.337 0.502 1.00 97.88 94 LEU A CA 1
ATOM 705 C C . LEU A 1 94 ? -5.396 3.827 -0.591 1.00 97.88 94 LEU A C 1
ATOM 707 O O . LEU A 1 94 ? -5.679 4.003 -1.775 1.00 97.88 94 LEU A O 1
ATOM 711 N N . LEU A 1 95 ? -4.309 3.147 -0.212 1.00 97.31 95 LEU A N 1
ATOM 712 C CA . LEU A 1 95 ? -3.394 2.510 -1.164 1.00 97.31 95 LEU A CA 1
ATOM 713 C C . LEU A 1 95 ? -4.068 1.399 -1.985 1.00 97.31 95 LEU A C 1
ATOM 715 O O . LEU A 1 95 ? -3.623 1.132 -3.099 1.00 97.31 95 LEU A O 1
ATOM 719 N N . ALA A 1 96 ? -5.138 0.788 -1.469 1.00 97.44 96 ALA A N 1
ATOM 720 C CA . ALA A 1 96 ? -5.896 -0.246 -2.167 1.00 97.44 96 ALA A CA 1
ATOM 721 C C . ALA A 1 96 ? -6.916 0.309 -3.180 1.00 97.44 96 ALA A C 1
ATOM 723 O O . ALA A 1 96 ? -7.316 -0.417 -4.089 1.00 97.44 96 ALA A O 1
ATOM 724 N N . LEU A 1 97 ? -7.317 1.584 -3.075 1.00 96.62 97 LEU A N 1
ATOM 725 C CA . LEU A 1 97 ? -8.334 2.197 -3.946 1.00 96.62 97 LEU A CA 1
ATOM 726 C C . LEU A 1 97 ? -8.057 2.097 -5.458 1.00 96.62 97 LEU A C 1
ATOM 728 O O . LEU A 1 97 ? -9.011 1.844 -6.197 1.00 96.62 97 LEU A O 1
ATOM 732 N N . PRO A 1 98 ? -6.812 2.245 -5.959 1.00 95.19 98 PRO A N 1
ATOM 733 C CA . PRO A 1 98 ? -6.521 2.073 -7.384 1.00 95.19 98 PRO A CA 1
ATOM 734 C C . PRO A 1 98 ? -6.878 0.683 -7.924 1.00 95.19 98 PRO A C 1
ATOM 736 O O . PRO A 1 98 ? -7.061 0.520 -9.128 1.00 95.19 98 PRO A O 1
ATOM 739 N N . TYR A 1 99 ? -7.004 -0.312 -7.043 1.00 94.06 99 TYR A N 1
ATOM 740 C CA . TYR A 1 99 ? -7.332 -1.687 -7.394 1.00 94.06 99 TYR A CA 1
ATOM 741 C C . TYR A 1 99 ? -8.809 -2.033 -7.154 1.00 94.06 99 TYR A C 1
ATOM 743 O O . TYR A 1 99 ? -9.137 -3.213 -7.153 1.00 94.06 99 TYR A O 1
ATOM 751 N N . ALA A 1 100 ? -9.710 -1.056 -6.984 1.00 95.62 100 ALA A N 1
ATOM 752 C CA . ALA A 1 100 ? -11.133 -1.317 -6.715 1.00 95.62 100 ALA A CA 1
ATOM 753 C C . ALA A 1 100 ? -11.819 -2.199 -7.782 1.00 95.62 100 ALA A C 1
ATOM 755 O O . ALA A 1 100 ? -12.729 -2.957 -7.472 1.00 95.62 100 ALA A O 1
ATOM 756 N N . SER A 1 101 ? -11.352 -2.152 -9.033 1.00 93.50 101 SER A N 1
ATOM 757 C CA . SER A 1 101 ? -11.859 -3.001 -10.124 1.00 93.50 101 SER A CA 1
ATOM 758 C C . SER A 1 101 ? -11.202 -4.389 -10.194 1.00 93.50 101 SER A C 1
ATOM 760 O O . SER A 1 101 ? -11.499 -5.166 -11.101 1.00 93.50 101 SER A O 1
ATOM 762 N N . HIS A 1 102 ? -10.259 -4.702 -9.302 1.00 93.44 102 HIS A N 1
ATOM 763 C CA . HIS A 1 102 ? -9.551 -5.979 -9.303 1.00 93.44 102 HIS A CA 1
ATOM 764 C C . HIS A 1 102 ? -10.463 -7.094 -8.740 1.00 93.44 102 HIS A C 1
ATOM 766 O O . HIS A 1 102 ? -11.044 -6.898 -7.678 1.00 93.44 102 HIS A O 1
ATOM 772 N N . PRO A 1 103 ? -10.540 -8.302 -9.343 1.00 96.12 103 PRO A N 1
ATOM 773 C CA . PRO A 1 103 ? -11.461 -9.368 -8.904 1.00 96.12 103 PRO A CA 1
ATOM 774 C C . PRO A 1 103 ? -11.318 -9.812 -7.441 1.00 96.12 103 PRO A C 1
ATOM 776 O O . PRO A 1 103 ? -12.256 -10.325 -6.846 1.00 96.12 103 PRO A O 1
ATOM 779 N N . HIS A 1 104 ? -10.119 -9.664 -6.878 1.00 94.88 104 HIS A N 1
ATOM 780 C CA . HIS A 1 104 ? -9.814 -9.985 -5.476 1.00 94.88 104 HIS A CA 1
ATOM 781 C C . HIS A 1 104 ? -9.854 -8.770 -4.533 1.00 94.88 104 HIS A C 1
ATOM 783 O O . HIS A 1 104 ? -9.413 -8.887 -3.390 1.00 94.88 104 HIS A O 1
ATOM 789 N N . TYR A 1 105 ? -10.289 -7.604 -5.012 1.00 96.50 105 TYR A N 1
ATOM 790 C CA . TYR A 1 105 ? -10.552 -6.464 -4.144 1.00 96.50 105 TYR A CA 1
ATOM 791 C C . TYR A 1 105 ? -11.826 -6.723 -3.338 1.00 96.50 105 TYR A C 1
ATOM 793 O O . TYR A 1 105 ? -12.829 -7.178 -3.884 1.00 96.50 105 TYR A O 1
ATOM 801 N N . ASP A 1 106 ? -11.783 -6.443 -2.041 1.00 97.44 106 ASP A N 1
ATOM 802 C CA . ASP A 1 106 ? -12.939 -6.541 -1.157 1.00 97.44 106 ASP A CA 1
ATOM 803 C C . ASP A 1 106 ? -13.477 -5.131 -0.871 1.00 97.44 106 ASP A C 1
ATOM 805 O O . ASP A 1 106 ? -12.769 -4.279 -0.331 1.00 97.44 106 ASP A O 1
ATOM 809 N N . GLU A 1 107 ? -14.744 -4.881 -1.213 1.00 96.75 107 GLU A N 1
ATOM 810 C CA . GLU A 1 107 ? -15.412 -3.586 -1.004 1.00 96.75 107 GLU A CA 1
ATOM 811 C C . GLU A 1 107 ? -15.458 -3.156 0.470 1.00 96.75 107 GLU A C 1
ATOM 813 O O . GLU A 1 107 ? -15.585 -1.968 0.768 1.00 96.75 107 GLU A O 1
ATOM 818 N N . THR A 1 108 ? -15.300 -4.084 1.421 1.00 95.94 108 THR A N 1
ATOM 819 C CA . THR A 1 108 ? -15.178 -3.737 2.845 1.00 95.94 108 THR A CA 1
ATOM 820 C C . THR A 1 108 ? -13.898 -2.961 3.164 1.00 95.94 108 THR A C 1
ATOM 822 O O . THR A 1 108 ? -13.818 -2.315 4.211 1.00 95.94 108 THR A O 1
ATOM 825 N N . TRP A 1 109 ? -12.899 -2.981 2.275 1.00 96.25 109 TRP A N 1
ATOM 826 C CA . TRP A 1 109 ? -11.668 -2.203 2.417 1.00 96.25 109 TRP A CA 1
ATOM 827 C C . TRP A 1 109 ? -11.827 -0.747 1.983 1.00 96.25 109 TRP A C 1
ATOM 829 O O . TRP A 1 109 ? -10.960 0.064 2.304 1.00 96.25 109 TRP A O 1
ATOM 839 N N . ARG A 1 110 ? -12.903 -0.394 1.270 1.00 95.81 110 ARG A N 1
ATOM 840 C CA . ARG A 1 110 ? -13.144 0.978 0.821 1.00 95.81 110 ARG A CA 1
ATOM 841 C C . ARG A 1 110 ? -13.332 1.895 2.043 1.00 95.81 110 ARG A C 1
ATOM 843 O O . ARG A 1 110 ? -14.238 1.647 2.845 1.00 95.81 110 ARG A O 1
ATOM 850 N N . PRO A 1 111 ? -12.512 2.953 2.207 1.00 91.88 111 PRO A N 1
ATOM 851 C CA . PRO A 1 111 ? -12.719 3.921 3.274 1.00 91.88 111 PRO A CA 1
ATOM 852 C C . PRO A 1 111 ? -14.097 4.577 3.147 1.00 91.88 111 PRO A C 1
ATOM 854 O O . PRO A 1 111 ? -14.556 4.846 2.034 1.00 91.88 111 PRO A O 1
ATOM 857 N N . ARG A 1 112 ? -14.746 4.812 4.287 1.00 80.75 112 ARG A N 1
ATOM 858 C CA . ARG A 1 112 ? -16.029 5.517 4.381 1.00 80.75 112 ARG A CA 1
ATOM 859 C C . ARG A 1 112 ? -15.829 6.984 4.714 1.00 80.75 112 ARG A C 1
ATOM 861 O O . ARG A 1 112 ? -14.859 7.273 5.450 1.00 80.75 112 ARG A O 1
#

Mean predicted aligned error: 8.62 Å

pLDDT: mean 80.88, std 18.03, range [40.03, 98.31]

Secondary structure (DSSP, 8-state):
--HHHHHHHHHHHHHHHHHHHHHT-------GGGGSSSTT--HHHHHHHHHHHHHHHHHHHHHHHHHHHS--SSSTTSHHHHHHHHHHHHHHHHHHGGGTTSTT--GGGS--

Sequence (112 aa):
MTVTDFMLARIAEDEAVARRAINSGADLVMTPTDLWNGPGQLPVIKGRRLLAECEAKRQIVEEAARLAALHPDGLATAPEFTGARKALQHAVQLLALPYASHPHYDETWRPR

Solvent-accessible surface area (backbone atoms only — not comparable to full-atom values): 6646 Å² total; per-residue (Å²): 135,53,75,51,58,52,47,54,53,51,39,55,53,52,38,54,53,17,52,50,32,39,73,66,53,78,89,72,94,78,62,88,79,69,78,80,70,73,102,73,68,51,55,38,58,51,13,53,50,45,39,54,51,36,50,55,50,47,54,51,36,51,51,34,50,52,56,69,66,56,68,73,86,76,70,51,73,43,67,68,54,47,48,52,48,50,51,38,50,50,50,50,29,58,71,46,53,88,42,65,88,41,93,87,50,60,77,87,50,58,81,129

Organism: Xylanimonas cellulosilytica (strain DSM 15894 / JCM 12276 / CECT 5975 / KCTC 9989 / LMG 20990 / NBRC 107835 / XIL07) (NCBI:txid446471)

Foldseek 3Di:
DDLLVVLLVVLVVLLVQLVVLLVVDPDDDDDPVVLPDDDDDRSNSVSVVSNVVSVVSNVLSVVLVVLVPDDPPPPCPPPVNVVVNVVSLLVSLVSCVVCCVPPPDDPVSHDD